Protein AF-A0A5K0ZCB4-F1 (afdb_monomer)

pLDDT: mean 87.75, std 6.04, range [64.62, 94.62]

Organism: NCBI:txid210225

Structure (mmCIF, N/CA/C/O backbone):
data_AF-A0A5K0ZCB4-F1
#
_entry.id   AF-A0A5K0ZCB4-F1
#
loop_
_atom_site.group_PDB
_atom_site.id
_atom_site.type_symbol
_atom_si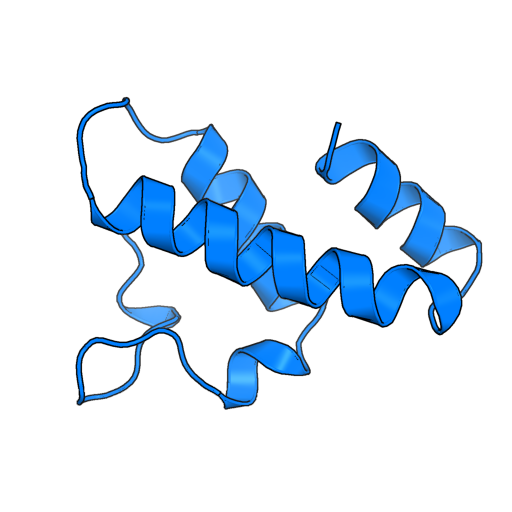te.label_atom_id
_atom_site.label_alt_id
_atom_site.label_comp_id
_atom_site.label_asym_id
_atom_site.label_entity_id
_atom_site.label_seq_id
_atom_site.pdbx_PDB_ins_code
_atom_site.Cartn_x
_atom_site.Cartn_y
_atom_site.Cartn_z
_atom_site.occupancy
_atom_site.B_iso_or_equiv
_atom_site.auth_seq_id
_atom_site.auth_comp_id
_atom_site.auth_asym_id
_atom_site.auth_atom_id
_atom_site.pdbx_PDB_model_num
ATOM 1 N N . LEU A 1 1 ? -10.338 10.653 4.271 1.00 72.88 1 LEU A N 1
ATOM 2 C CA . LEU A 1 1 ? -9.014 10.819 3.625 1.00 72.88 1 LEU A CA 1
ATOM 3 C C . LEU A 1 1 ? -8.867 9.989 2.340 1.00 72.88 1 LEU A C 1
ATOM 5 O O . LEU A 1 1 ? -8.504 10.544 1.312 1.00 72.88 1 LEU A O 1
ATOM 9 N N . PHE A 1 2 ? -9.198 8.692 2.352 1.00 84.88 2 PHE A N 1
ATOM 10 C CA . PHE A 1 2 ? -8.907 7.775 1.232 1.00 84.88 2 PHE A CA 1
ATOM 11 C C . PHE A 1 2 ? -10.010 7.594 0.178 1.00 84.88 2 PHE A C 1
ATOM 13 O O . PHE A 1 2 ? -9.886 6.730 -0.684 1.00 84.88 2 PHE A O 1
ATOM 20 N N . SER A 1 3 ? -11.085 8.387 0.205 1.00 85.94 3 SER A N 1
ATOM 21 C CA . SER A 1 3 ? -12.233 8.217 -0.704 1.00 85.94 3 SER A CA 1
ATOM 22 C C . SER A 1 3 ? -11.848 8.260 -2.186 1.00 85.94 3 SER A C 1
ATOM 24 O O . SER A 1 3 ? -12.418 7.519 -2.975 1.00 85.94 3 SER A O 1
ATOM 26 N N . ARG A 1 4 ? -10.830 9.050 -2.557 1.00 87.00 4 ARG A N 1
ATOM 27 C CA . ARG A 1 4 ? -10.304 9.118 -3.935 1.00 87.00 4 ARG A CA 1
ATOM 28 C C . ARG A 1 4 ? -9.655 7.821 -4.435 1.00 87.00 4 ARG A C 1
ATOM 30 O O . ARG A 1 4 ? -9.466 7.668 -5.632 1.00 87.00 4 ARG A O 1
ATOM 37 N N . PHE A 1 5 ? -9.276 6.927 -3.523 1.00 87.88 5 PHE A N 1
ATOM 38 C CA . PHE A 1 5 ? -8.611 5.657 -3.822 1.00 87.88 5 PHE A CA 1
ATOM 39 C C . PHE A 1 5 ? -9.567 4.464 -3.753 1.00 87.88 5 PHE A C 1
ATOM 41 O O . PHE A 1 5 ? -9.141 3.329 -3.962 1.00 87.88 5 PHE A O 1
ATOM 48 N N . ARG A 1 6 ? -10.840 4.703 -3.420 1.00 89.81 6 ARG A N 1
ATOM 49 C CA . ARG A 1 6 ? -11.835 3.659 -3.198 1.00 89.81 6 ARG A CA 1
ATOM 50 C C . ARG A 1 6 ? -12.870 3.616 -4.312 1.00 89.81 6 ARG A C 1
ATOM 52 O O . ARG A 1 6 ? -13.248 4.635 -4.881 1.00 89.81 6 ARG A O 1
ATOM 59 N N . GLU A 1 7 ? -13.351 2.414 -4.579 1.00 90.88 7 GLU A N 1
ATOM 60 C CA . GLU A 1 7 ? -14.497 2.160 -5.446 1.00 90.88 7 GLU A CA 1
ATOM 61 C C . GLU A 1 7 ? -15.818 2.352 -4.693 1.00 90.88 7 GLU A C 1
ATOM 63 O O . GLU A 1 7 ? -15.847 2.464 -3.465 1.00 90.88 7 GLU A O 1
ATOM 68 N N . GLN A 1 8 ? -16.938 2.327 -5.424 1.00 89.00 8 GLN A N 1
ATOM 69 C CA . GLN A 1 8 ? -18.284 2.392 -4.837 1.00 89.00 8 GLN A CA 1
ATOM 70 C C . GLN A 1 8 ? -18.543 1.298 -3.796 1.00 89.00 8 GLN A C 1
ATOM 72 O O . GLN A 1 8 ? -19.316 1.518 -2.868 1.00 89.00 8 GLN A O 1
ATOM 77 N N . SER A 1 9 ? -17.870 0.147 -3.902 1.00 88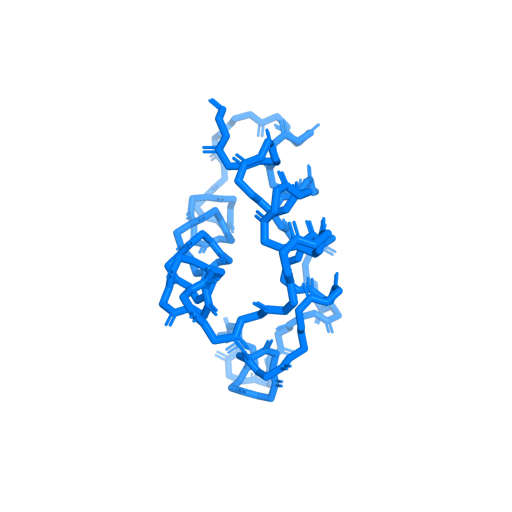.62 9 SER A N 1
ATOM 78 C CA . SER A 1 9 ? -17.966 -0.924 -2.906 1.00 88.62 9 SER A CA 1
ATOM 79 C C . SER A 1 9 ? -17.311 -0.569 -1.566 1.00 88.62 9 SER A C 1
ATOM 81 O O . SER A 1 9 ? -17.350 -1.374 -0.641 1.00 88.62 9 SER A O 1
ATOM 83 N N . GLY A 1 10 ? -16.619 0.569 -1.480 1.00 86.06 10 GLY A N 1
ATOM 84 C CA . GLY A 1 10 ? -15.821 0.940 -0.323 1.00 86.06 10 GLY A CA 1
ATOM 85 C C . GLY A 1 10 ? -14.554 0.103 -0.172 1.00 86.06 10 GLY A C 1
ATOM 86 O O . GLY A 1 10 ? -14.041 0.038 0.928 1.00 86.06 10 GLY A O 1
ATOM 87 N N . ARG A 1 11 ? -14.037 -0.538 -1.225 1.00 90.06 11 ARG A N 1
ATOM 88 C CA . ARG A 1 11 ? -12.702 -1.171 -1.218 1.00 90.06 11 ARG A CA 1
ATOM 89 C C . ARG A 1 11 ? -11.713 -0.303 -1.983 1.00 90.06 11 ARG A C 1
ATOM 91 O O . ARG A 1 11 ? -12.144 0.512 -2.802 1.00 90.06 11 ARG A O 1
ATOM 98 N N . PHE A 1 12 ? -10.414 -0.465 -1.737 1.00 91.69 12 PHE A N 1
ATOM 99 C CA . PHE A 1 12 ? -9.395 0.153 -2.591 1.00 91.69 12 PHE A CA 1
ATOM 100 C C . PHE A 1 12 ? -9.556 -0.293 -4.041 1.00 91.69 12 PHE A C 1
ATOM 102 O O . PHE A 1 12 ? -9.859 -1.456 -4.304 1.00 91.69 12 PHE A O 1
ATOM 109 N N . SER A 1 13 ? -9.410 0.654 -4.968 1.00 91.44 13 SER A N 1
ATOM 110 C CA . SER A 1 13 ? -9.683 0.382 -6.372 1.00 91.44 13 SER A CA 1
ATOM 111 C C . SER A 1 13 ? -8.675 -0.589 -6.959 1.00 91.44 13 SER A C 1
ATOM 113 O O . SER A 1 13 ? -7.465 -0.437 -6.795 1.00 91.44 13 SER A O 1
ATOM 115 N N . GLU A 1 14 ? -9.181 -1.535 -7.737 1.00 87.94 14 GLU A N 1
ATOM 116 C CA . GLU A 1 14 ? -8.365 -2.489 -8.479 1.00 87.94 14 GLU A CA 1
ATOM 117 C C . GLU A 1 14 ? -7.494 -1.779 -9.524 1.00 87.94 14 GLU A C 1
ATOM 119 O O . GLU A 1 14 ? -6.351 -2.174 -9.753 1.00 87.94 14 GLU A O 1
ATOM 124 N N . ASN A 1 15 ? -7.976 -0.658 -10.068 1.00 88.25 15 ASN A N 1
ATOM 125 C CA . ASN A 1 15 ? -7.213 0.188 -10.987 1.00 88.25 15 ASN A CA 1
ATOM 126 C C . ASN A 1 15 ? -5.977 0.809 -10.317 1.00 88.25 15 ASN A C 1
ATOM 128 O O . ASN A 1 15 ? -4.981 1.082 -10.985 1.00 88.25 15 ASN A O 1
ATOM 132 N N . LEU A 1 16 ? -6.007 1.003 -8.991 1.00 89.00 16 LEU A N 1
ATOM 133 C CA . LEU A 1 16 ? -4.876 1.558 -8.245 1.00 89.00 16 LEU A CA 1
ATOM 134 C C . LEU A 1 16 ? -3.691 0.593 -8.217 1.00 89.00 16 LEU A C 1
ATOM 136 O O . LEU A 1 16 ? -2.555 1.029 -8.062 1.00 89.00 16 LEU A O 1
ATOM 140 N N . ARG A 1 17 ? -3.929 -0.711 -8.408 1.00 86.00 17 ARG A N 1
ATOM 141 C CA . ARG A 1 17 ? -2.864 -1.717 -8.403 1.00 86.00 17 ARG A CA 1
ATOM 142 C C . ARG A 1 17 ? -1.797 -1.389 -9.437 1.00 86.00 17 ARG A C 1
ATOM 144 O O . ARG A 1 17 ? -0.626 -1.615 -9.167 1.00 86.00 17 ARG A O 1
ATOM 151 N N . GLU A 1 18 ? -2.171 -0.864 -10.599 1.00 84.75 18 GLU A N 1
ATOM 152 C CA . GLU A 1 18 ? -1.222 -0.553 -11.674 1.00 84.75 18 GLU A CA 1
ATOM 153 C C . GLU A 1 18 ? -0.593 0.844 -11.562 1.00 84.75 18 GLU A C 1
ATOM 155 O O . GLU A 1 18 ? 0.436 1.104 -12.187 1.00 84.75 18 GLU A O 1
ATOM 160 N N . ASP A 1 19 ? -1.146 1.723 -10.724 1.00 90.31 19 ASP A N 1
ATOM 161 C CA . ASP A 1 19 ? -0.648 3.083 -10.532 1.00 90.31 19 ASP A CA 1
ATOM 162 C C . ASP A 1 19 ? 0.372 3.156 -9.389 1.00 90.31 19 ASP A C 1
ATOM 164 O O . ASP A 1 19 ? 0.045 3.384 -8.225 1.00 90.31 19 ASP A O 1
A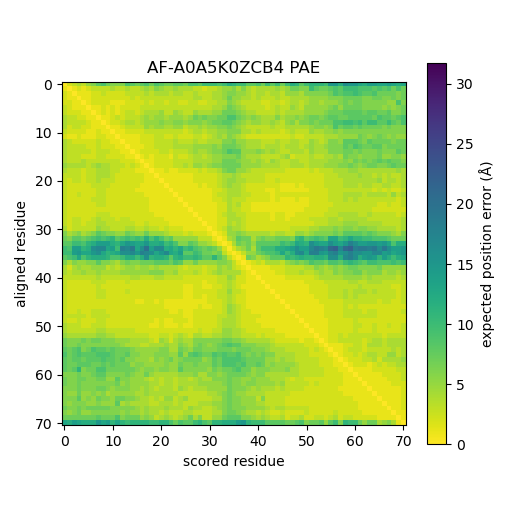TOM 168 N N . VAL A 1 20 ? 1.651 3.019 -9.741 1.00 89.50 20 VAL A N 1
ATOM 169 C CA . VAL A 1 20 ? 2.776 3.110 -8.796 1.00 89.50 20 VAL A CA 1
ATOM 170 C C . VAL A 1 20 ? 2.761 4.416 -7.995 1.00 89.50 20 VAL A C 1
ATOM 172 O O . VAL A 1 20 ? 3.027 4.397 -6.795 1.00 89.50 20 VAL A O 1
ATOM 175 N N . ARG A 1 21 ? 2.433 5.546 -8.634 1.00 89.75 21 ARG A N 1
ATOM 176 C CA . ARG A 1 21 ? 2.417 6.858 -7.965 1.00 89.75 21 ARG A CA 1
ATOM 177 C C . ARG A 1 21 ? 1.223 6.968 -7.025 1.00 89.75 21 ARG A C 1
ATOM 179 O O . ARG A 1 21 ? 1.360 7.480 -5.916 1.00 89.75 21 ARG A O 1
ATOM 186 N N . GLY A 1 22 ? 0.073 6.454 -7.451 1.00 92.06 22 GLY A N 1
ATOM 187 C CA . GLY A 1 22 ? -1.118 6.333 -6.620 1.00 92.06 22 GLY A CA 1
ATOM 188 C C . GLY A 1 22 ? -0.867 5.483 -5.373 1.00 92.06 22 GLY A C 1
ATOM 189 O O . GLY A 1 22 ? -1.217 5.906 -4.273 1.00 92.06 22 GLY A O 1
ATOM 190 N N . LEU A 1 23 ? -0.193 4.337 -5.521 1.00 93.88 23 LEU A N 1
ATOM 191 C CA . LEU A 1 23 ? 0.178 3.464 -4.404 1.00 93.88 23 LEU A CA 1
ATOM 192 C C . LEU A 1 23 ? 1.181 4.123 -3.449 1.00 93.88 23 LEU A C 1
ATOM 194 O O . LEU A 1 23 ? 0.995 4.025 -2.240 1.00 93.88 23 LEU A O 1
ATOM 198 N N . GLN A 1 24 ? 2.202 4.822 -3.959 1.00 91.50 24 GLN A N 1
ATOM 199 C CA . GLN A 1 24 ? 3.136 5.586 -3.117 1.00 91.50 24 GLN A CA 1
ATOM 200 C C . GLN A 1 24 ? 2.407 6.665 -2.314 1.00 91.50 24 GLN A C 1
ATOM 202 O O . GLN A 1 24 ? 2.556 6.730 -1.099 1.00 91.50 24 GLN A O 1
ATOM 207 N N . SER A 1 25 ? 1.554 7.458 -2.970 1.00 91.88 25 SER A N 1
ATOM 208 C CA . SER A 1 25 ? 0.791 8.506 -2.288 1.00 91.88 25 SER A CA 1
ATOM 209 C C . SER A 1 25 ? -0.180 7.937 -1.250 1.00 91.88 25 SER A C 1
ATOM 211 O O . SER A 1 25 ? -0.393 8.561 -0.212 1.00 91.88 25 SER A O 1
ATOM 213 N N . LEU A 1 26 ? -0.776 6.768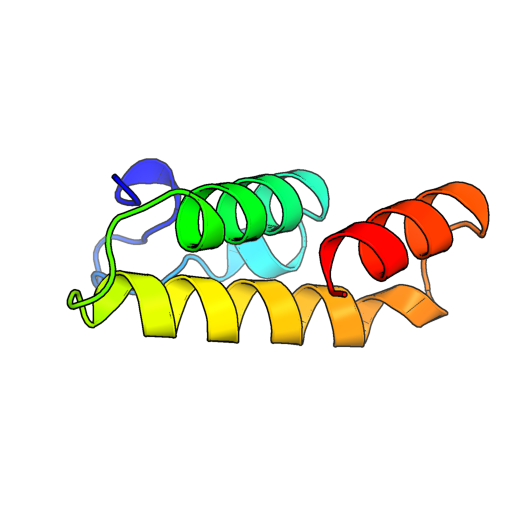 -1.514 1.00 92.69 26 LEU A N 1
ATOM 214 C CA . LEU A 1 26 ? -1.636 6.075 -0.557 1.00 92.69 26 LEU A CA 1
ATOM 215 C C . LEU A 1 26 ? -0.844 5.586 0.663 1.00 92.69 26 LEU A C 1
ATOM 217 O O . LEU A 1 26 ? -1.298 5.802 1.784 1.00 92.69 26 LEU A O 1
ATOM 221 N N . TYR A 1 27 ? 0.323 4.976 0.442 1.00 92.56 27 TYR A N 1
ATOM 222 C CA . TYR A 1 27 ? 1.208 4.507 1.507 1.00 92.56 27 TYR A CA 1
ATOM 223 C C . TYR A 1 27 ? 1.685 5.669 2.387 1.00 92.56 27 TYR A C 1
ATOM 225 O O . TYR A 1 27 ? 1.510 5.649 3.598 1.00 92.56 27 TYR A O 1
ATOM 233 N N . GLU A 1 28 ? 2.219 6.734 1.788 1.00 90.31 28 GLU A N 1
ATOM 234 C CA . GLU A 1 28 ? 2.689 7.912 2.531 1.00 90.31 28 GLU A CA 1
ATOM 235 C C . GLU A 1 28 ? 1.557 8.556 3.345 1.00 90.31 28 GLU A C 1
ATOM 237 O O . GLU A 1 28 ? 1.735 8.890 4.515 1.00 90.31 28 GLU A O 1
ATOM 242 N N . ALA A 1 29 ? 0.361 8.680 2.759 1.00 89.56 29 ALA A N 1
ATOM 243 C CA . ALA A 1 29 ? -0.800 9.215 3.462 1.00 89.56 29 ALA A CA 1
ATOM 244 C C . ALA A 1 29 ? -1.273 8.316 4.616 1.00 89.56 29 ALA A C 1
ATOM 246 O O . ALA A 1 29 ? -1.828 8.839 5.582 1.00 89.56 29 ALA A O 1
ATOM 247 N N . SER A 1 30 ? -1.071 6.994 4.537 1.00 90.06 30 SER A N 1
ATOM 248 C CA . SER A 1 30 ? -1.405 6.084 5.637 1.00 90.06 30 SER A CA 1
ATOM 249 C C . SER A 1 30 ? -0.401 6.162 6.788 1.00 90.06 30 SER A C 1
ATOM 251 O O . SER A 1 30 ? -0.811 6.005 7.932 1.00 90.06 30 SER A O 1
ATOM 253 N N . GLN A 1 31 ? 0.871 6.476 6.507 1.00 86.88 31 GLN A N 1
ATOM 254 C CA . GLN A 1 31 ? 1.906 6.677 7.534 1.00 86.88 31 GLN A CA 1
ATOM 255 C C . GLN A 1 31 ? 1.800 8.029 8.261 1.00 86.88 31 GLN A C 1
ATOM 257 O O . GLN A 1 31 ? 2.298 8.175 9.371 1.00 86.88 31 GLN A O 1
ATOM 262 N N . LEU A 1 32 ? 1.189 9.041 7.634 1.00 84.06 32 LEU A N 1
ATOM 263 C CA . LEU A 1 32 ? 1.072 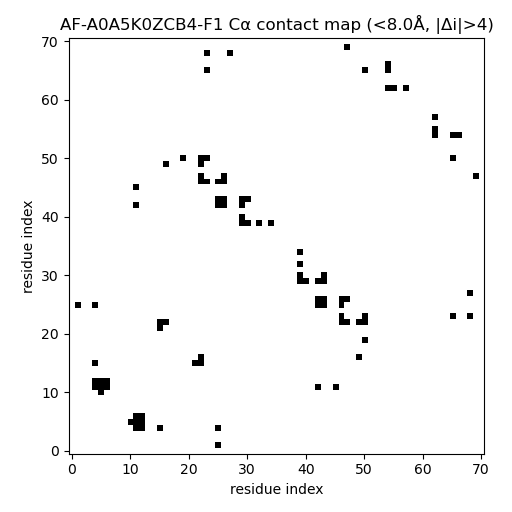10.398 8.192 1.00 84.06 32 LEU A CA 1
ATOM 264 C C . LEU A 1 32 ? -0.188 10.625 9.037 1.00 84.06 32 LEU A C 1
ATOM 266 O O . LEU A 1 32 ? -0.324 11.673 9.671 1.00 84.06 32 LEU A O 1
ATOM 270 N N . ALA A 1 33 ? -1.140 9.697 9.003 1.00 77.56 33 ALA A N 1
ATOM 271 C CA . ALA A 1 33 ? -2.370 9.810 9.770 1.00 77.56 33 ALA A CA 1
ATOM 272 C C . ALA A 1 33 ? -2.188 9.273 11.198 1.00 77.56 33 ALA A C 1
ATOM 274 O O . ALA A 1 33 ? -1.358 8.403 11.445 1.00 77.56 33 ALA A O 1
ATOM 275 N N . CYS A 1 34 ? -2.983 9.781 12.142 1.00 73.06 34 CYS A N 1
ATOM 276 C CA . CYS A 1 34 ? -2.961 9.290 13.519 1.00 73.06 34 CYS A CA 1
ATOM 277 C C . CYS A 1 34 ? -3.460 7.839 13.593 1.00 73.06 34 CYS A C 1
ATOM 279 O O . CYS A 1 34 ? -4.479 7.501 12.993 1.00 73.06 34 CYS A O 1
ATOM 281 N N . GLU A 1 35 ? -2.756 7.008 14.361 1.00 65.56 35 GLU A N 1
ATOM 282 C CA . GLU A 1 35 ? -3.096 5.601 14.598 1.00 65.56 35 GLU A CA 1
ATOM 283 C C . GLU A 1 35 ? -4.528 5.424 15.144 1.00 65.56 35 GLU A C 1
ATOM 285 O O . GLU A 1 35 ? -5.040 6.275 15.875 1.00 65.56 35 GLU A O 1
ATOM 290 N N . GLY A 1 36 ? -5.168 4.292 14.818 1.00 64.62 36 GLY A N 1
ATOM 291 C CA . GLY A 1 36 ? -6.459 3.886 15.396 1.00 64.62 36 GLY A CA 1
ATOM 292 C C . GLY A 1 36 ? -7.625 3.730 14.414 1.00 64.62 36 GLY A C 1
ATOM 293 O O . GLY A 1 36 ? -8.710 3.327 14.832 1.00 64.62 36 GLY A O 1
ATOM 294 N N . GLU A 1 37 ? -7.433 4.000 13.118 1.00 74.88 37 GLU A N 1
ATOM 295 C CA . GLU A 1 37 ? -8.465 3.769 12.098 1.00 74.88 37 GLU A CA 1
ATOM 296 C C . GLU A 1 37 ? -8.176 2.510 11.262 1.00 74.88 37 GLU A C 1
ATOM 298 O O . GLU A 1 37 ? -7.146 2.415 10.599 1.00 74.88 37 GLU A O 1
ATOM 303 N N . THR A 1 38 ? -9.134 1.578 11.181 1.00 80.06 38 THR A N 1
ATOM 304 C CA . THR A 1 38 ? -9.038 0.350 10.356 1.00 80.06 38 THR A CA 1
ATOM 305 C C . THR A 1 38 ? -8.717 0.635 8.883 1.00 80.06 38 THR A C 1
ATOM 307 O O . THR A 1 38 ? -8.070 -0.158 8.205 1.00 80.06 38 THR A O 1
ATOM 310 N N . VAL A 1 39 ? -9.137 1.796 8.372 1.00 85.00 39 VAL A N 1
ATOM 311 C CA . VAL A 1 39 ? -8.864 2.202 6.986 1.00 85.00 39 VAL A CA 1
ATOM 312 C C . VAL A 1 39 ? -7.379 2.509 6.742 1.00 85.00 39 VAL A C 1
ATOM 314 O O . VAL A 1 39 ? -6.920 2.391 5.609 1.00 85.00 39 VAL A O 1
ATOM 317 N N . LEU A 1 40 ? -6.619 2.875 7.779 1.00 86.94 40 LEU A N 1
ATOM 318 C CA . LEU A 1 40 ? -5.180 3.142 7.687 1.00 86.94 40 LEU A CA 1
ATOM 319 C C . LEU A 1 40 ? -4.370 1.858 7.592 1.00 86.94 40 LEU A C 1
ATOM 321 O O . LEU A 1 40 ? -3.443 1.768 6.784 1.00 86.94 40 LEU A O 1
ATOM 325 N N . GLU A 1 41 ? -4.751 0.855 8.375 1.00 87.38 41 GLU A N 1
ATOM 326 C CA . GLU A 1 41 ? -4.169 -0.483 8.299 1.00 87.38 41 GLU A CA 1
ATOM 327 C C . GLU A 1 41 ? -4.448 -1.102 6.925 1.00 87.38 41 GLU A C 1
ATOM 329 O O . GLU A 1 41 ? -3.524 -1.583 6.268 1.00 87.38 41 GLU A O 1
ATOM 334 N N . GLU A 1 42 ? -5.690 -0.988 6.433 1.00 91.00 42 GLU A N 1
ATOM 335 C CA . GLU A 1 42 ? -6.071 -1.436 5.088 1.00 91.00 42 GLU A CA 1
ATOM 336 C C . GLU A 1 42 ? -5.267 -0.695 4.002 1.00 91.00 42 GLU A C 1
ATOM 338 O O . GLU A 1 42 ? -4.730 -1.327 3.092 1.00 91.00 42 GLU A O 1
ATOM 343 N N . ALA A 1 43 ? -5.124 0.634 4.113 1.00 91.62 43 ALA A N 1
ATOM 344 C CA 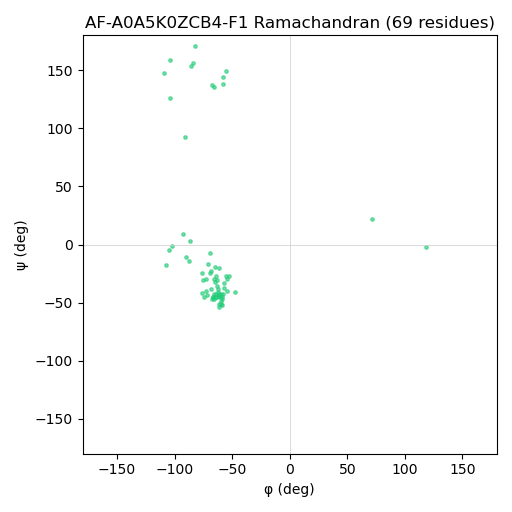. ALA A 1 43 ? -4.353 1.449 3.171 1.00 91.62 43 ALA A CA 1
ATOM 345 C C . ALA A 1 43 ? -2.876 1.042 3.133 1.00 91.62 43 ALA A C 1
ATOM 347 O O . ALA A 1 43 ? -2.295 0.906 2.054 1.00 91.62 43 ALA A O 1
ATOM 348 N N . THR A 1 44 ? -2.277 0.827 4.306 1.00 92.44 44 THR A N 1
ATOM 349 C CA . THR A 1 44 ? -0.873 0.428 4.459 1.00 92.44 44 THR A CA 1
ATOM 350 C C . THR A 1 44 ? -0.639 -0.966 3.886 1.00 92.44 44 THR A C 1
ATOM 352 O O . THR A 1 44 ? 0.298 -1.171 3.110 1.00 92.44 44 THR A O 1
ATOM 355 N N . ALA A 1 45 ? -1.509 -1.924 4.215 1.00 92.94 45 ALA A N 1
ATOM 356 C CA . ALA A 1 45 ? -1.423 -3.288 3.709 1.00 92.94 45 ALA A CA 1
ATOM 357 C C . ALA A 1 45 ? -1.554 -3.319 2.179 1.00 92.94 45 ALA A C 1
ATOM 359 O O . ALA A 1 45 ? -0.646 -3.796 1.498 1.00 92.94 45 ALA A O 1
ATOM 360 N N . PHE A 1 46 ? -2.618 -2.718 1.638 1.00 93.75 46 PHE A N 1
ATOM 361 C CA . PHE A 1 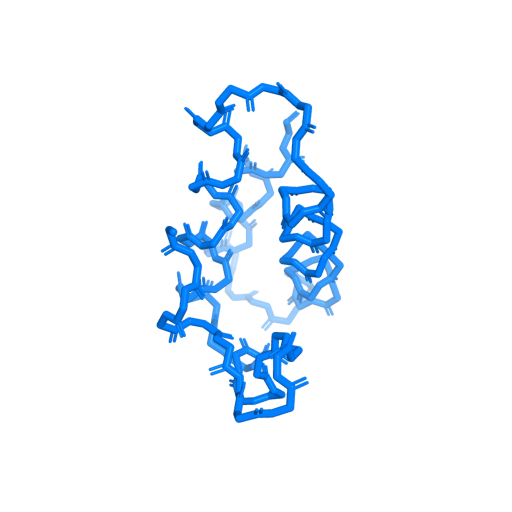46 ? -2.900 -2.708 0.201 1.00 93.75 46 PHE A CA 1
ATOM 362 C C . PHE A 1 46 ? -1.771 -2.056 -0.606 1.00 93.75 46 PHE A C 1
ATOM 364 O O . PHE A 1 46 ? -1.263 -2.625 -1.575 1.00 93.75 46 PHE A O 1
ATOM 371 N N . SER A 1 47 ? -1.353 -0.851 -0.210 1.00 94.19 47 SER A N 1
ATOM 372 C CA . SER A 1 47 ? -0.323 -0.113 -0.944 1.00 94.19 47 SER A CA 1
ATOM 373 C C . SER A 1 47 ? 1.039 -0.806 -0.882 1.00 94.19 47 SER A C 1
ATOM 375 O O . SER A 1 47 ? 1.692 -0.972 -1.915 1.00 94.19 47 SER A O 1
ATOM 377 N N . SER A 1 48 ? 1.453 -1.275 0.299 1.00 93.88 48 SER A N 1
ATOM 378 C CA . SER A 1 48 ? 2.755 -1.921 0.470 1.00 93.88 48 SER A CA 1
ATOM 379 C C . SER A 1 48 ? 2.847 -3.275 -0.235 1.00 93.88 48 SER A C 1
ATOM 381 O O . SER A 1 48 ? 3.877 -3.569 -0.846 1.00 93.88 48 SER A O 1
ATOM 383 N N . GLU A 1 49 ? 1.781 -4.079 -0.226 1.00 94.62 49 GLU A N 1
ATOM 384 C CA . GLU A 1 49 ? 1.718 -5.352 -0.950 1.00 94.62 49 GLU A CA 1
ATOM 385 C C . GLU A 1 49 ? 1.929 -5.138 -2.455 1.00 94.62 49 GLU A C 1
ATOM 387 O O . GLU A 1 49 ? 2.813 -5.747 -3.070 1.00 94.62 49 GLU A O 1
ATOM 392 N N . HIS A 1 50 ? 1.165 -4.222 -3.052 1.00 94.25 50 HIS A N 1
ATOM 393 C CA . HIS A 1 50 ? 1.210 -3.993 -4.493 1.00 94.25 50 HIS A CA 1
ATOM 394 C C . HIS A 1 50 ? 2.485 -3.283 -4.963 1.00 94.25 50 HIS A C 1
ATOM 396 O O . HIS A 1 50 ? 2.937 -3.546 -6.084 1.00 94.25 50 HIS A O 1
ATOM 402 N N . LEU A 1 51 ? 3.100 -2.443 -4.123 1.00 92.88 51 LEU A N 1
ATOM 403 C CA . LEU A 1 51 ? 4.424 -1.874 -4.383 1.00 92.88 51 LEU A CA 1
ATOM 404 C C . LEU A 1 51 ? 5.513 -2.957 -4.338 1.00 92.88 51 LEU A C 1
ATOM 406 O O . LEU A 1 51 ? 6.312 -3.058 -5.274 1.00 92.88 51 LEU A O 1
ATOM 410 N N . ARG A 1 52 ? 5.513 -3.832 -3.319 1.00 91.38 52 ARG A N 1
ATOM 411 C CA . ARG A 1 52 ? 6.478 -4.945 -3.202 1.00 91.38 52 ARG A CA 1
ATOM 412 C C . ARG A 1 52 ? 6.384 -5.927 -4.362 1.00 91.38 52 ARG A C 1
ATOM 414 O O . ARG A 1 52 ? 7.414 -6.298 -4.922 1.00 91.38 52 ARG A O 1
ATOM 421 N N . ALA A 1 53 ? 5.171 -6.284 -4.781 1.00 90.81 53 ALA A N 1
ATOM 422 C CA . ALA A 1 53 ? 4.944 -7.182 -5.914 1.00 90.81 53 ALA A CA 1
ATOM 423 C C . ALA A 1 53 ? 5.502 -6.643 -7.248 1.00 90.81 53 ALA A C 1
ATOM 425 O O . ALA A 1 53 ? 5.717 -7.411 -8.189 1.00 90.81 53 ALA A O 1
ATOM 426 N N . ARG A 1 54 ? 5.734 -5.327 -7.348 1.00 87.75 54 ARG A N 1
ATOM 427 C CA . ARG A 1 54 ? 6.187 -4.655 -8.573 1.00 87.75 54 ARG A CA 1
ATOM 428 C C . ARG A 1 54 ? 7.640 -4.199 -8.545 1.00 87.75 54 ARG A C 1
ATOM 430 O O . ARG A 1 54 ? 8.191 -3.981 -9.620 1.00 87.75 54 ARG A O 1
ATOM 437 N N . ILE A 1 55 ? 8.273 -4.105 -7.373 1.00 88.19 55 ILE A N 1
ATOM 438 C CA . ILE A 1 55 ? 9.658 -3.620 -7.212 1.00 88.19 55 ILE A CA 1
ATOM 439 C C . ILE A 1 55 ? 10.634 -4.274 -8.200 1.00 88.19 55 ILE A C 1
ATOM 441 O O . ILE A 1 55 ? 11.475 -3.586 -8.772 1.00 88.19 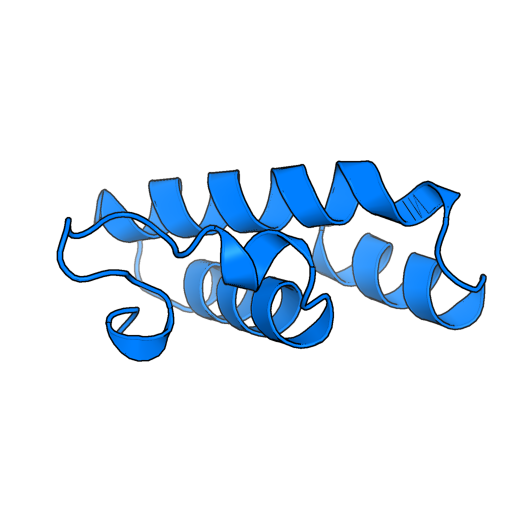55 ILE A O 1
ATOM 445 N N . SER A 1 56 ? 10.509 -5.583 -8.442 1.00 86.62 56 SER A N 1
ATOM 446 C CA . SER A 1 56 ? 11.412 -6.335 -9.326 1.00 86.62 56 SER A CA 1
ATOM 447 C C . SER A 1 56 ? 11.245 -6.023 -10.817 1.00 86.62 56 SER A C 1
ATOM 449 O O . SER A 1 56 ? 12.125 -6.352 -11.608 1.00 86.62 56 SER A O 1
ATOM 451 N N . ARG A 1 57 ? 10.126 -5.403 -11.210 1.00 87.56 57 ARG A N 1
ATOM 452 C CA . ARG A 1 57 ? 9.783 -5.052 -12.599 1.00 87.56 57 ARG A CA 1
ATOM 453 C C . ARG A 1 57 ? 9.949 -3.560 -12.898 1.00 87.56 57 ARG A C 1
ATOM 455 O O . ARG A 1 57 ? 9.744 -3.142 -14.033 1.00 87.56 57 ARG A O 1
ATOM 462 N N . MET A 1 58 ? 10.277 -2.757 -11.890 1.00 87.25 58 MET A N 1
ATOM 463 C CA . MET A 1 58 ? 10.488 -1.317 -12.017 1.00 87.25 58 MET A CA 1
ATOM 464 C C . MET A 1 58 ? 11.910 -1.000 -12.487 1.00 87.25 58 MET A C 1
ATOM 466 O O . MET A 1 58 ? 12.852 -1.749 -12.232 1.00 87.25 58 MET A O 1
ATOM 470 N N . GLU A 1 59 ? 12.090 0.169 -13.103 1.00 91.06 59 GLU A N 1
ATOM 471 C CA . GLU A 1 59 ? 13.427 0.718 -13.325 1.00 91.06 59 GLU A CA 1
ATOM 472 C C . GLU A 1 59 ? 14.182 0.885 -11.999 1.00 91.06 59 GLU A C 1
ATOM 474 O O . GLU A 1 59 ? 13.608 1.306 -10.995 1.00 91.06 59 GLU A O 1
ATOM 479 N N . GLN A 1 60 ? 15.497 0.655 -12.019 1.00 90.62 60 GLN A N 1
ATOM 480 C CA . GLN A 1 60 ? 16.382 0.714 -10.844 1.00 90.62 60 GLN A CA 1
ATOM 481 C C . GLN A 1 60 ? 16.302 2.020 -10.037 1.00 90.62 60 GLN A C 1
ATOM 483 O O . GLN A 1 60 ? 16.631 2.065 -8.850 1.00 90.62 60 GLN A O 1
ATOM 488 N N . ARG A 1 61 ? 15.932 3.129 -10.684 1.00 92.25 61 ARG A N 1
ATOM 489 C CA . ARG A 1 61 ? 15.724 4.409 -10.002 1.00 92.25 61 ARG A CA 1
ATOM 490 C C . ARG A 1 61 ? 14.412 4.416 -9.216 1.00 92.25 61 ARG A C 1
ATOM 492 O O . ARG A 1 61 ? 14.404 4.847 -8.068 1.00 92.25 61 ARG A O 1
ATOM 499 N N . ILE A 1 62 ? 13.335 3.935 -9.831 1.00 87.12 62 ILE A N 1
ATOM 500 C CA . ILE A 1 62 ? 11.990 3.906 -9.249 1.00 87.12 62 ILE A CA 1
ATOM 501 C C . ILE A 1 62 ? 11.924 2.849 -8.143 1.00 87.12 62 ILE A C 1
ATOM 503 O O . ILE A 1 62 ? 11.421 3.134 -7.061 1.00 87.12 62 ILE A O 1
ATOM 507 N N . SER A 1 63 ? 12.501 1.665 -8.364 1.00 90.12 63 SER A N 1
ATOM 508 C CA . SER A 1 63 ? 12.534 0.593 -7.362 1.00 90.12 63 SER A CA 1
ATOM 509 C C . SER A 1 63 ? 13.210 1.042 -6.065 1.00 90.12 63 SER A C 1
ATOM 511 O O . SER A 1 63 ? 12.666 0.801 -4.993 1.00 90.12 63 SER A O 1
ATOM 513 N N . ARG A 1 64 ? 14.334 1.768 -6.147 1.00 90.50 64 ARG A N 1
ATOM 514 C CA . ARG A 1 64 ? 15.012 2.338 -4.972 1.00 90.50 64 ARG A CA 1
ATOM 515 C C . ARG A 1 64 ? 14.154 3.354 -4.223 1.00 90.50 64 ARG A C 1
ATOM 517 O O . ARG A 1 64 ? 14.152 3.348 -2.998 1.00 90.50 64 ARG A O 1
ATOM 524 N N . GLN A 1 65 ? 13.422 4.210 -4.939 1.00 89.06 65 GLN A N 1
ATOM 525 C CA . GLN A 1 65 ? 12.507 5.171 -4.311 1.00 89.06 65 GLN A CA 1
ATOM 526 C C . GLN A 1 65 ? 11.367 4.460 -3.580 1.00 89.06 65 GLN A C 1
ATOM 528 O O . GLN A 1 65 ? 11.064 4.793 -2.440 1.00 89.06 65 GLN A O 1
ATOM 533 N N . VAL A 1 66 ? 10.767 3.453 -4.217 1.00 88.50 66 VAL A N 1
ATOM 534 C CA . VAL A 1 66 ? 9.706 2.645 -3.608 1.00 88.50 66 VAL A CA 1
ATOM 535 C C . VAL A 1 66 ? 10.235 1.861 -2.408 1.00 88.50 66 VAL A C 1
ATOM 537 O O . VAL A 1 66 ? 9.581 1.831 -1.375 1.00 88.50 66 VAL A O 1
ATOM 540 N N . GLN A 1 67 ? 11.428 1.269 -2.502 1.00 89.75 67 GLN A N 1
ATOM 541 C CA . GLN A 1 67 ? 12.057 0.570 -1.380 1.00 89.75 67 GLN A CA 1
ATOM 542 C C . GLN A 1 67 ? 12.267 1.490 -0.183 1.00 89.75 67 GLN A C 1
ATOM 544 O O . GLN A 1 67 ? 11.891 1.106 0.913 1.00 89.75 67 GLN A O 1
ATOM 549 N N . HIS A 1 68 ? 12.806 2.693 -0.397 1.00 88.12 68 HIS A N 1
ATOM 550 C CA . HIS A 1 68 ? 13.007 3.667 0.674 1.00 88.12 68 HIS A CA 1
ATOM 551 C C . HIS A 1 68 ? 11.686 4.106 1.316 1.00 88.12 68 HIS A C 1
ATOM 553 O O . HIS A 1 68 ? 11.630 4.295 2.522 1.00 88.12 68 HIS A O 1
ATOM 559 N N . ALA A 1 69 ? 10.619 4.267 0.527 1.00 86.19 69 ALA A N 1
ATOM 560 C CA . ALA A 1 69 ? 9.305 4.599 1.068 1.00 86.19 69 ALA A CA 1
ATOM 561 C C . ALA A 1 69 ? 8.735 3.472 1.947 1.00 86.19 69 ALA A C 1
ATOM 563 O O . ALA A 1 69 ? 8.027 3.760 2.895 1.00 86.19 69 ALA A O 1
ATOM 564 N N . LEU A 1 70 ? 9.042 2.205 1.651 1.00 87.50 70 LEU A N 1
ATOM 565 C CA . LEU A 1 70 ? 8.528 1.032 2.372 1.00 87.50 70 LEU A CA 1
ATOM 566 C C . LEU A 1 70 ? 9.349 0.618 3.612 1.00 87.50 70 LEU A C 1
ATOM 568 O O . LEU A 1 70 ? 9.051 -0.439 4.181 1.00 87.50 70 LEU A O 1
ATOM 572 N N . GLN A 1 71 ? 10.399 1.369 3.964 1.00 76.06 71 GLN A N 1
ATOM 573 C CA . GLN A 1 71 ? 11.204 1.169 5.180 1.00 76.06 71 GLN A CA 1
ATOM 574 C C . GLN A 1 71 ? 10.567 1.864 6.378 1.00 76.06 71 GLN A C 1
ATOM 576 O O . GLN A 1 71 ? 10.679 1.277 7.475 1.00 76.06 71 GLN A O 1
#

Mean predicted aligned error: 4.19 Å

Secondary structure (DSSP, 8-state):
--GGGB-TTSSBPGGGGG-HHHHHHHHHHHHSSPS--HHHHHHHHHHHHHHHTTGGGS-HHHHHHHHHHT-

InterPro domains:
  IPR001906 Terpene synthase, N-terminal domain [PF01397] (2-70)
  IPR008930 Terpenoid cyclases/protein prenyltransferase alpha-alpha toroid [SSF48239] (2-70)
  IPR036965 Terpene synthase, N-terminal domain superfamily [G3DSA:1.50.10.130] (2-71)
  IPR050148 Terpene synt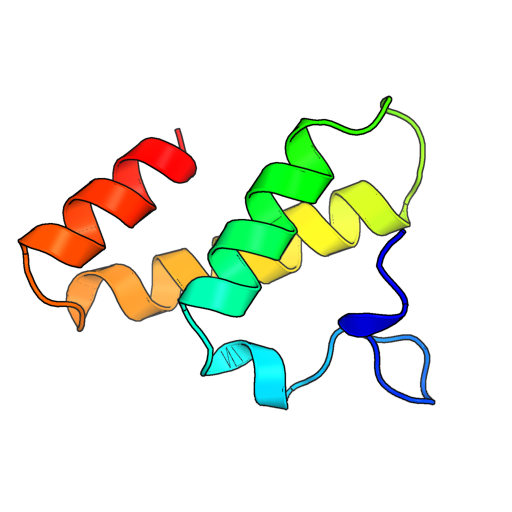hase-like [PTHR31225] (3-71)

Solvent-accessible surface area (backbone atoms only — not comparable to full-atom values): 4235 Å² total; per-residue (Å²): 137,62,68,91,53,36,41,97,87,71,41,75,32,76,75,45,64,78,33,66,68,58,27,50,54,43,30,54,54,32,72,73,49,80,87,90,50,74,67,37,57,52,36,37,52,57,24,51,52,47,49,61,78,39,40,88,79,45,57,77,69,58,26,52,53,53,51,62,72,74,107

Sequence (71 aa):
LFSRFREQSGRFSENLREDVRGLQSLYEASQLACEGETVLEEATAFSSEHLRARISRMEQRISRQVQHALQ

Nearest PDB structures (foldseek):
  5jo7-assembly3_C  TM=8.850E-01  e=3.850E-04  Hyoscyamus muticus
  3g4d-assembly2_B  TM=8.943E-01  e=5.172E-04  Gossypium arboreum
  3g4d-assembly1_A  TM=8.916E-01  e=6.549E-04  Gossypium arboreum
  5jo7-assembly1_A  TM=8.835E-01  e=8.293E-04  Hyoscyamus muticus
  3g4f-assembly2_B  TM=8.889E-01  e=1.587E-03  Gossypium arboreum

Foldseek 3Di:
DCPVQADPVRAGDPVVLPVLVSLLVLLVVLVPDDPDDPVSVRSNVVSLVSLVVCLVVDDPVSSVVSVVSND

Radius of gyration: 11.93 Å; Cα contacts (8 Å, |Δi|>4): 48; chains: 1; bounding box: 35×18×29 Å